Protein AF-A0A1V5L0F0-F1 (afdb_monomer_lite)

Radius of gyration: 24.23 Å; chains: 1; bounding box: 48×65×87 Å

pLDDT: mean 74.76, std 19.84, range [39.0, 97.25]

Structure (mmCIF, N/CA/C/O backbone):
data_AF-A0A1V5L0F0-F1
#
_entry.id   AF-A0A1V5L0F0-F1
#
loop_
_atom_site.group_PDB
_atom_site.id
_atom_site.type_symbol
_atom_site.label_atom_id
_atom_site.label_alt_id
_atom_site.label_comp_id
_atom_site.label_asym_id
_atom_site.label_entity_id
_atom_site.label_seq_id
_atom_site.pdbx_PDB_ins_code
_atom_site.Cartn_x
_atom_site.Cartn_y
_atom_site.Cartn_z
_atom_site.occupancy
_atom_site.B_iso_or_equiv
_atom_site.auth_seq_id
_atom_site.auth_comp_id
_atom_site.auth_asym_id
_atom_site.auth_atom_id
_atom_site.pdbx_PDB_model_num
ATOM 1 N N . MET A 1 1 ? -15.216 23.032 -41.559 1.00 53.34 1 MET A N 1
ATOM 2 C CA . MET A 1 1 ? -14.206 21.950 -41.656 1.00 53.34 1 MET A CA 1
ATOM 3 C C . MET A 1 1 ? -13.132 21.989 -40.563 1.00 53.34 1 MET A C 1
ATOM 5 O O . MET A 1 1 ? -12.888 20.945 -39.979 1.00 53.34 1 MET A O 1
ATOM 9 N N . LYS A 1 2 ? -12.549 23.144 -40.193 1.00 48.88 2 LYS A N 1
ATOM 10 C CA . LYS A 1 2 ? -11.496 23.221 -39.147 1.00 48.88 2 LYS A CA 1
ATOM 11 C C . LYS A 1 2 ? -11.874 22.660 -37.759 1.00 48.88 2 LYS A C 1
ATOM 13 O O . LYS A 1 2 ? -10.999 22.131 -37.092 1.00 48.88 2 LYS A O 1
ATOM 18 N N . ARG A 1 3 ? -13.152 22.721 -37.353 1.00 47.22 3 ARG A N 1
ATOM 19 C CA . ARG A 1 3 ? -13.634 22.252 -36.032 1.00 47.22 3 ARG A CA 1
ATOM 20 C C . ARG A 1 3 ? -13.728 20.725 -35.888 1.00 47.22 3 ARG A C 1
ATOM 22 O O . ARG A 1 3 ? -13.612 20.218 -34.785 1.00 47.22 3 ARG A O 1
ATOM 29 N N . ILE A 1 4 ? -13.909 19.999 -36.993 1.00 53.44 4 ILE A N 1
ATOM 30 C CA . ILE A 1 4 ? -14.045 18.530 -36.977 1.00 53.44 4 ILE A CA 1
ATOM 31 C C . ILE A 1 4 ? -12.663 17.872 -36.843 1.00 53.44 4 ILE A C 1
ATOM 33 O O . ILE A 1 4 ? -12.512 16.901 -36.110 1.00 53.44 4 ILE A O 1
ATOM 37 N N . LEU A 1 5 ? -11.631 18.454 -37.470 1.00 52.84 5 LEU A N 1
ATOM 38 C CA . LEU A 1 5 ? -10.250 17.979 -37.324 1.00 52.84 5 LEU A CA 1
ATOM 39 C C . LEU A 1 5 ? -9.722 18.130 -35.889 1.00 52.84 5 LEU A C 1
ATOM 41 O O . LEU A 1 5 ? -8.991 17.267 -35.413 1.00 52.84 5 LEU A O 1
ATOM 45 N N . THR A 1 6 ? -10.099 19.206 -35.191 1.00 53.75 6 THR A N 1
ATOM 46 C CA . THR A 1 6 ? -9.650 19.454 -33.811 1.00 53.75 6 THR A CA 1
ATOM 47 C C . THR A 1 6 ? -10.240 18.432 -32.840 1.00 53.75 6 THR A C 1
ATOM 49 O O . THR A 1 6 ? -9.521 17.922 -31.988 1.00 53.75 6 THR A O 1
ATOM 52 N N . SER A 1 7 ? -11.516 18.065 -33.000 1.00 52.94 7 SER A N 1
ATOM 53 C CA . SER A 1 7 ? -12.164 17.053 -32.154 1.00 52.94 7 SER A CA 1
ATOM 54 C C . SER A 1 7 ? -11.577 15.650 -32.336 1.00 52.94 7 SER A C 1
ATOM 56 O O . SER A 1 7 ? -11.440 14.926 -31.356 1.00 52.94 7 SER A O 1
ATOM 58 N N . ILE A 1 8 ? -11.182 15.274 -33.557 1.00 61.16 8 ILE A N 1
ATOM 59 C CA . ILE A 1 8 ? -10.555 13.968 -33.824 1.00 61.16 8 ILE A CA 1
ATOM 60 C C . ILE A 1 8 ? -9.144 13.909 -33.225 1.00 61.16 8 ILE A C 1
ATOM 62 O O . ILE A 1 8 ? -8.789 12.917 -32.593 1.00 61.16 8 ILE A O 1
ATOM 66 N N . ALA A 1 9 ? -8.360 14.983 -33.352 1.00 58.16 9 ALA A N 1
ATOM 67 C CA . ALA A 1 9 ? -7.021 15.050 -32.768 1.00 58.16 9 ALA A CA 1
ATOM 68 C C . ALA A 1 9 ? -7.042 14.956 -31.229 1.00 58.16 9 ALA A C 1
ATOM 70 O O . ALA A 1 9 ? -6.223 14.248 -30.648 1.00 58.16 9 ALA A O 1
ATOM 71 N N . VAL A 1 10 ? -8.010 15.604 -30.568 1.00 60.78 10 VAL A N 1
ATOM 72 C CA . VAL A 1 10 ? -8.188 15.512 -29.105 1.00 60.78 10 VAL A CA 1
ATOM 73 C C . VAL A 1 10 ? -8.600 14.100 -28.675 1.00 60.78 10 VAL A C 1
ATOM 75 O O . VAL A 1 10 ? -8.106 13.602 -27.665 1.00 60.78 10 VAL A O 1
ATOM 78 N N . LEU A 1 11 ? -9.458 13.428 -29.450 1.00 56.00 11 LEU A N 1
ATOM 79 C CA . LEU A 1 11 ? -9.893 12.062 -29.149 1.00 56.00 11 LEU A CA 1
ATOM 80 C C . LEU A 1 11 ? -8.740 11.049 -29.273 1.00 56.00 11 LEU A C 1
ATOM 82 O O . LEU A 1 11 ? -8.576 10.195 -28.405 1.00 56.00 11 LEU A O 1
ATOM 86 N N . ILE A 1 12 ? -7.910 11.172 -30.316 1.00 59.56 12 ILE A N 1
ATOM 87 C CA . ILE A 1 12 ? -6.743 10.300 -30.532 1.00 59.56 12 ILE A CA 1
ATOM 88 C C . ILE A 1 12 ? -5.700 10.505 -29.424 1.00 59.56 12 ILE A C 1
ATOM 90 O O . ILE A 1 12 ? -5.177 9.529 -28.887 1.00 59.56 12 ILE A O 1
ATOM 94 N N . LEU A 1 13 ? -5.443 11.755 -29.028 1.00 49.91 13 LEU A N 1
ATOM 95 C CA . LEU A 1 13 ? -4.498 12.064 -27.954 1.00 49.91 13 LEU A CA 1
ATOM 96 C C . LEU A 1 13 ? -4.970 11.507 -26.598 1.00 49.91 13 LEU A C 1
ATOM 98 O O . LEU A 1 13 ? -4.181 10.907 -25.873 1.00 49.91 13 LEU A O 1
ATOM 102 N N . ALA A 1 14 ? -6.265 11.620 -26.281 1.00 51.31 14 ALA A N 1
ATOM 103 C CA . ALA A 1 14 ? -6.835 11.064 -25.051 1.00 51.31 14 ALA A CA 1
ATOM 104 C C . ALA A 1 14 ? -6.772 9.524 -24.991 1.00 51.31 14 ALA A C 1
ATOM 106 O O . ALA A 1 14 ? -6.627 8.955 -23.908 1.00 51.31 14 ALA A O 1
ATOM 107 N N . CYS A 1 15 ? -6.857 8.841 -26.138 1.00 45.84 15 CYS A N 1
ATOM 108 C CA . CYS A 1 15 ? -6.686 7.389 -26.214 1.00 45.84 15 CYS A CA 1
ATOM 109 C C . CYS A 1 15 ? -5.232 6.954 -25.985 1.00 45.84 15 CYS A C 1
ATOM 111 O O . CYS A 1 15 ? -5.011 5.982 -25.265 1.00 45.84 15 CYS A O 1
ATOM 113 N N . ALA A 1 16 ? -4.253 7.672 -26.544 1.00 50.97 16 ALA A N 1
ATOM 114 C CA . ALA A 1 16 ? -2.835 7.341 -26.376 1.00 50.97 16 ALA A CA 1
ATOM 115 C C . ALA A 1 16 ? -2.378 7.473 -24.910 1.00 50.97 16 ALA A C 1
ATOM 117 O O . ALA A 1 16 ? -1.792 6.543 -24.364 1.00 50.97 16 ALA A O 1
ATOM 118 N N . LEU A 1 17 ? -2.757 8.565 -24.235 1.00 52.53 17 LEU A N 1
ATOM 119 C CA . LEU A 1 17 ? -2.441 8.796 -22.815 1.00 52.53 17 LEU A CA 1
ATOM 120 C C . LEU A 1 17 ? -3.047 7.733 -21.880 1.00 52.53 17 LEU A C 1
ATOM 122 O O . LEU A 1 17 ? -2.448 7.368 -20.872 1.00 52.53 17 LEU A O 1
ATOM 126 N N . ARG A 1 18 ? -4.235 7.201 -22.205 1.00 51.75 18 ARG A N 1
ATOM 127 C CA . ARG A 1 18 ? -4.858 6.122 -21.416 1.00 51.75 18 ARG A CA 1
ATOM 128 C C . ARG A 1 18 ? -4.165 4.772 -21.600 1.00 51.75 18 ARG A C 1
ATOM 130 O O . ARG A 1 18 ? -4.154 3.979 -20.660 1.00 51.75 18 ARG A O 1
ATOM 137 N N . ALA A 1 19 ? -3.612 4.508 -22.782 1.00 52.97 19 ALA A N 1
ATOM 138 C CA . ALA A 1 19 ? -2.944 3.245 -23.077 1.00 52.97 19 ALA A CA 1
ATOM 139 C C . ALA A 1 19 ? -1.618 3.096 -22.308 1.00 52.97 19 ALA A C 1
ATOM 141 O O . ALA A 1 19 ? -1.322 2.014 -21.798 1.00 52.97 19 ALA A O 1
ATOM 142 N N . GLU A 1 20 ? -0.850 4.178 -22.161 1.00 53.44 20 GLU A N 1
ATOM 143 C CA . GLU A 1 20 ? 0.432 4.150 -21.441 1.00 53.44 20 GLU A CA 1
ATOM 144 C C . GLU A 1 20 ? 0.238 3.941 -19.930 1.00 53.44 20 GLU A C 1
ATOM 146 O O . GLU A 1 20 ? 0.823 3.018 -19.357 1.00 53.44 20 GLU A O 1
ATOM 151 N N . ALA A 1 21 ? -0.694 4.673 -19.309 1.00 55.25 21 ALA A N 1
ATOM 152 C CA . ALA A 1 21 ? -1.011 4.514 -17.887 1.00 55.25 21 ALA A CA 1
ATOM 153 C C . ALA A 1 21 ? -1.512 3.096 -17.537 1.00 55.25 21 ALA A C 1
ATOM 155 O O . ALA A 1 21 ? -1.153 2.539 -16.497 1.00 55.25 21 ALA A O 1
ATOM 156 N N . GLN A 1 22 ? -2.314 2.472 -18.413 1.00 57.47 22 GLN A N 1
ATOM 157 C CA . GLN A 1 22 ? -2.779 1.094 -18.211 1.00 57.47 22 GLN A CA 1
ATOM 158 C C . GLN A 1 22 ? -1.652 0.065 -18.338 1.00 57.47 22 GLN A C 1
ATOM 160 O O . GLN A 1 22 ? -1.614 -0.896 -17.568 1.00 57.47 22 GLN A O 1
ATOM 165 N N . THR A 1 23 ? -0.729 0.258 -19.281 1.00 60.97 23 THR A N 1
ATOM 166 C CA . THR A 1 23 ? 0.370 -0.689 -19.513 1.00 60.97 23 THR A CA 1
ATOM 167 C C . THR A 1 23 ? 1.326 -0.715 -18.318 1.00 60.97 23 THR A C 1
ATOM 169 O O . THR A 1 23 ? 1.694 -1.795 -17.850 1.00 60.97 23 THR A O 1
ATOM 172 N N . ASN A 1 24 ? 1.637 0.454 -17.752 1.00 67.00 24 ASN A N 1
ATOM 173 C CA . ASN A 1 24 ? 2.501 0.579 -16.576 1.00 67.00 24 ASN A CA 1
ATOM 174 C C . ASN A 1 24 ? 1.893 -0.083 -15.328 1.00 67.00 24 ASN A C 1
ATOM 176 O O . ASN A 1 24 ? 2.567 -0.849 -14.636 1.00 67.00 24 ASN A O 1
ATOM 180 N N . ALA A 1 25 ? 0.596 0.120 -15.074 1.00 73.38 25 ALA A N 1
ATOM 181 C CA . ALA A 1 25 ? -0.088 -0.490 -13.932 1.00 73.38 25 ALA A CA 1
ATOM 182 C C . ALA A 1 25 ? -0.122 -2.031 -14.007 1.00 73.38 25 ALA A C 1
ATOM 184 O O . ALA A 1 25 ? 0.063 -2.714 -12.994 1.00 73.38 25 ALA A O 1
ATOM 185 N N . VAL A 1 26 ? -0.330 -2.594 -15.204 1.00 78.44 26 VAL A N 1
ATOM 186 C CA . VAL A 1 26 ? -0.327 -4.051 -15.421 1.00 78.44 26 VAL A CA 1
ATOM 187 C C . VAL A 1 26 ? 1.067 -4.634 -15.187 1.00 78.44 26 VAL A C 1
ATOM 189 O O . VAL A 1 26 ? 1.195 -5.613 -14.448 1.00 78.44 26 VAL A O 1
ATOM 192 N N . GLN A 1 27 ? 2.110 -4.007 -15.741 1.00 82.94 27 GLN A N 1
ATOM 193 C CA . GLN A 1 27 ? 3.495 -4.445 -15.544 1.00 82.94 27 GLN A CA 1
ATOM 194 C C . GLN A 1 27 ? 3.917 -4.372 -14.073 1.00 82.94 27 GLN A C 1
ATOM 196 O O . GLN A 1 27 ? 4.550 -5.298 -13.564 1.00 82.94 27 GLN A O 1
ATOM 201 N N . MET A 1 28 ? 3.521 -3.313 -13.361 1.00 85.50 28 MET A N 1
ATOM 202 C CA . MET A 1 28 ? 3.785 -3.164 -11.929 1.00 85.50 28 MET A CA 1
ATOM 203 C C . MET A 1 28 ? 3.143 -4.296 -11.122 1.00 85.50 28 MET A C 1
ATOM 205 O O . MET A 1 28 ? 3.820 -4.961 -10.337 1.00 85.50 28 MET A O 1
ATOM 209 N N . LYS A 1 29 ? 1.852 -4.565 -11.347 1.00 88.50 29 LYS A N 1
ATOM 210 C CA . LYS A 1 29 ? 1.130 -5.642 -10.660 1.00 88.50 29 LYS A CA 1
ATOM 211 C C . LYS A 1 29 ? 1.783 -7.003 -10.906 1.00 88.50 29 LYS A C 1
ATOM 213 O O . LYS A 1 29 ? 1.989 -7.766 -9.962 1.00 88.50 29 LYS A O 1
ATOM 218 N N . GLU A 1 30 ? 2.134 -7.300 -12.155 1.00 89.81 30 GLU A N 1
ATOM 219 C CA . GLU A 1 30 ? 2.816 -8.546 -12.505 1.00 89.81 30 GLU A CA 1
ATOM 220 C C . GLU A 1 30 ? 4.189 -8.642 -11.830 1.00 89.81 30 GLU A C 1
ATOM 222 O O . GLU A 1 30 ? 4.511 -9.670 -11.232 1.00 89.81 30 GLU A O 1
ATOM 227 N N . ARG A 1 31 ? 4.972 -7.560 -11.833 1.00 89.00 31 ARG A N 1
ATOM 228 C CA . ARG A 1 31 ? 6.269 -7.514 -11.150 1.00 89.00 31 ARG A CA 1
ATOM 229 C C . ARG A 1 31 ? 6.130 -7.805 -9.657 1.00 89.00 31 ARG A C 1
ATOM 231 O O . ARG A 1 31 ? 6.814 -8.689 -9.145 1.00 89.00 31 ARG A O 1
ATOM 238 N N . LEU A 1 32 ? 5.218 -7.123 -8.967 1.00 90.81 32 LEU A N 1
ATOM 239 C CA . LEU A 1 32 ? 5.010 -7.290 -7.524 1.00 90.81 32 LEU A CA 1
ATOM 240 C C . LEU A 1 32 ? 4.448 -8.671 -7.155 1.00 90.81 32 LEU A C 1
ATOM 242 O O . LEU A 1 32 ? 4.680 -9.144 -6.044 1.00 90.81 32 LEU A O 1
ATOM 246 N N . SER A 1 33 ? 3.761 -9.349 -8.081 1.00 93.75 33 SER A N 1
ATOM 247 C CA . SER A 1 33 ? 3.325 -10.741 -7.892 1.00 93.75 33 SER A CA 1
ATOM 248 C C . SER A 1 33 ? 4.481 -11.754 -7.901 1.00 93.75 33 SER A C 1
ATOM 250 O O . SER A 1 33 ? 4.334 -12.859 -7.385 1.00 93.75 33 SER A O 1
ATOM 252 N N . ARG A 1 34 ? 5.643 -11.381 -8.458 1.00 90.94 34 ARG A N 1
ATOM 253 C CA . ARG A 1 34 ? 6.844 -12.232 -8.539 1.00 90.94 34 ARG A CA 1
ATOM 254 C C . ARG A 1 34 ? 7.857 -11.958 -7.424 1.00 90.94 34 ARG A C 1
ATOM 256 O O . ARG A 1 34 ? 8.717 -12.797 -7.168 1.00 90.94 34 ARG A O 1
ATOM 263 N N . VAL A 1 35 ? 7.779 -10.800 -6.769 1.00 89.06 35 VAL A N 1
ATOM 264 C CA . VAL A 1 35 ? 8.653 -10.451 -5.639 1.00 89.06 35 VAL A CA 1
ATOM 265 C C . VAL A 1 35 ? 8.161 -11.178 -4.394 1.00 89.06 35 VAL A C 1
ATOM 267 O O . VAL A 1 35 ? 7.103 -10.851 -3.867 1.00 89.06 35 VAL A O 1
ATOM 270 N N . ILE A 1 36 ? 8.930 -12.156 -3.916 1.00 89.50 36 ILE A N 1
ATOM 271 C CA . ILE A 1 36 ? 8.594 -12.919 -2.710 1.00 89.50 36 ILE A CA 1
ATOM 272 C C . ILE A 1 36 ? 9.190 -12.239 -1.482 1.00 89.50 36 ILE A C 1
ATOM 274 O O . ILE A 1 36 ? 10.407 -12.099 -1.372 1.00 89.50 36 ILE A O 1
ATOM 278 N N . VAL A 1 37 ? 8.329 -11.879 -0.532 1.00 87.75 37 VAL A N 1
ATOM 279 C CA . VAL A 1 37 ? 8.711 -11.401 0.797 1.00 87.75 37 VAL A CA 1
ATOM 280 C C . VAL A 1 37 ? 8.998 -12.620 1.679 1.00 87.75 37 VAL A C 1
ATOM 282 O O . VAL A 1 37 ? 8.080 -13.400 1.949 1.00 87.75 37 VAL A O 1
ATOM 285 N N . PRO A 1 38 ? 10.246 -12.832 2.146 1.00 84.75 38 PRO A N 1
ATOM 286 C CA . PRO A 1 38 ? 10.584 -14.020 2.930 1.00 84.75 38 PRO A CA 1
ATOM 287 C C . PRO A 1 38 ? 9.823 -14.082 4.256 1.00 84.75 38 PRO A C 1
ATOM 289 O O . PRO A 1 38 ? 9.259 -15.121 4.600 1.00 84.75 38 PRO A O 1
ATOM 292 N N . SER A 1 39 ? 9.783 -12.961 4.975 1.00 89.75 39 SER A N 1
ATOM 293 C CA . SER A 1 39 ? 9.05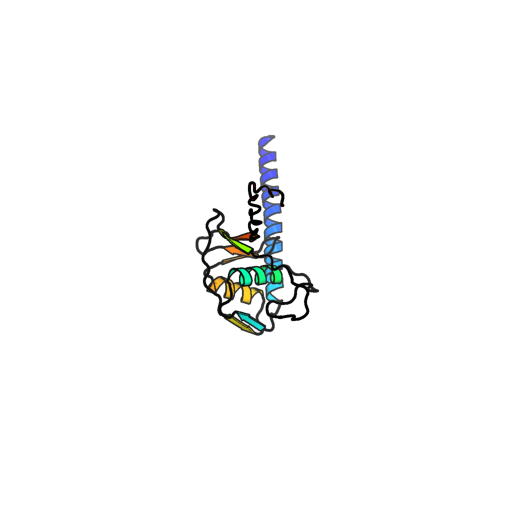5 -12.792 6.229 1.00 89.75 39 SER A CA 1
ATOM 294 C C . SER A 1 39 ? 8.807 -11.308 6.467 1.00 89.75 39 SER A C 1
ATOM 296 O O . SER A 1 39 ? 9.684 -10.491 6.190 1.00 89.75 39 SER A O 1
ATOM 298 N N . VAL A 1 40 ? 7.642 -10.970 7.004 1.00 90.19 40 VAL A N 1
ATOM 299 C CA . VAL A 1 40 ? 7.314 -9.630 7.494 1.00 90.19 40 VAL A CA 1
ATOM 300 C C . VAL A 1 40 ? 6.423 -9.761 8.716 1.00 90.19 40 VAL A C 1
ATOM 302 O O . VAL A 1 40 ? 5.563 -10.641 8.781 1.00 90.19 40 VAL A O 1
ATOM 305 N N . GLU A 1 41 ? 6.654 -8.895 9.690 1.00 92.44 41 GLU A N 1
ATOM 306 C CA . GLU A 1 41 ? 5.889 -8.878 10.920 1.00 92.44 41 GLU A CA 1
ATOM 307 C C . GLU A 1 41 ? 5.635 -7.436 11.351 1.00 92.44 41 GLU A C 1
ATOM 309 O O . GLU A 1 41 ? 6.559 -6.637 11.499 1.00 92.44 41 GLU A O 1
ATOM 314 N N . PHE A 1 42 ? 4.366 -7.124 11.566 1.00 92.62 42 PHE A N 1
ATOM 315 C CA . PHE A 1 42 ? 3.890 -5.881 12.139 1.00 92.62 42 PHE A CA 1
ATOM 316 C C . PHE A 1 42 ? 3.275 -6.203 13.499 1.00 92.62 42 PHE A C 1
ATOM 318 O O . PHE A 1 42 ? 2.334 -6.992 13.578 1.00 92.62 42 PHE A O 1
ATOM 325 N N . ARG A 1 43 ? 3.815 -5.603 14.562 1.00 91.69 43 ARG A N 1
ATOM 326 C CA . ARG A 1 43 ? 3.325 -5.735 15.940 1.00 91.69 43 ARG A CA 1
ATOM 327 C C . ARG A 1 43 ? 2.940 -4.356 16.439 1.00 91.69 43 ARG A C 1
ATOM 329 O O . ARG A 1 43 ? 3.824 -3.529 16.644 1.00 91.69 43 ARG A O 1
ATOM 336 N N . GLU A 1 44 ? 1.642 -4.110 16.565 1.00 91.31 44 GLU A N 1
ATOM 337 C CA . GLU A 1 44 ? 1.077 -2.801 16.912 1.00 91.31 44 GLU A CA 1
ATOM 338 C C . GLU A 1 44 ? 1.691 -1.661 16.079 1.00 91.31 44 GLU A C 1
ATOM 340 O O . GLU A 1 44 ? 1.934 -0.556 16.562 1.00 91.31 44 GLU A O 1
ATOM 345 N N . ALA A 1 45 ? 1.985 -1.947 14.808 1.00 87.06 45 ALA A N 1
ATOM 346 C CA . ALA A 1 45 ? 2.739 -1.039 13.967 1.00 87.06 45 ALA A CA 1
ATOM 347 C C . ALA A 1 45 ? 1.896 0.185 13.601 1.00 87.06 45 ALA A C 1
ATOM 349 O O . ALA A 1 45 ? 0.686 0.087 13.367 1.00 87.06 45 ALA A O 1
ATOM 350 N N . ASN A 1 46 ? 2.554 1.339 13.498 1.00 90.69 46 ASN A N 1
ATOM 351 C CA . ASN A 1 46 ? 1.927 2.538 12.967 1.00 90.69 46 ASN A CA 1
ATOM 352 C C . ASN A 1 46 ? 1.560 2.308 11.489 1.00 90.69 46 ASN A C 1
ATOM 354 O O . AS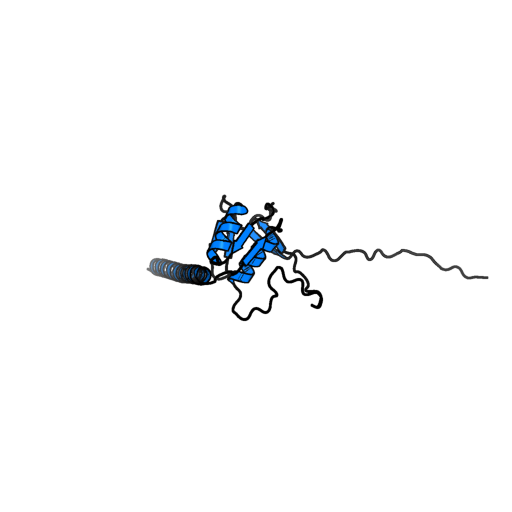N A 1 46 ? 2.410 1.935 10.678 1.00 90.69 46 ASN A O 1
ATOM 358 N N . ALA A 1 47 ? 0.294 2.543 11.136 1.00 92.06 47 ALA A N 1
ATOM 359 C CA . ALA A 1 47 ? -0.196 2.353 9.775 1.00 92.06 47 ALA A CA 1
ATOM 360 C C . ALA A 1 47 ? 0.563 3.201 8.744 1.00 92.06 47 ALA A C 1
ATOM 362 O O . ALA A 1 47 ? 0.809 2.739 7.634 1.00 92.06 47 ALA A O 1
ATOM 363 N N . VAL A 1 48 ? 0.974 4.421 9.104 1.00 91.00 48 VAL A N 1
ATOM 364 C CA . VAL A 1 48 ? 1.749 5.304 8.225 1.00 91.00 48 VAL A CA 1
ATOM 365 C C . VAL A 1 48 ? 3.078 4.655 7.858 1.00 91.00 48 VAL A C 1
ATOM 367 O O . VAL A 1 48 ? 3.409 4.592 6.676 1.00 91.00 48 VAL A O 1
ATOM 370 N N . ASP A 1 49 ? 3.797 4.118 8.844 1.00 88.75 49 ASP A N 1
ATOM 371 C CA . ASP A 1 49 ? 5.084 3.454 8.622 1.00 88.75 49 ASP A CA 1
ATOM 372 C C . ASP A 1 49 ? 4.918 2.203 7.749 1.00 88.75 49 ASP A C 1
ATOM 374 O O . ASP A 1 49 ? 5.711 1.974 6.836 1.00 88.75 49 ASP A O 1
ATOM 378 N N . ALA A 1 50 ? 3.851 1.428 7.970 1.00 91.62 50 ALA A N 1
ATOM 379 C CA . ALA A 1 50 ? 3.534 0.258 7.152 1.00 91.62 50 ALA A CA 1
ATOM 380 C C . ALA A 1 50 ? 3.192 0.630 5.697 1.00 91.62 50 ALA A C 1
ATOM 382 O O . ALA A 1 50 ? 3.635 -0.037 4.765 1.00 91.62 50 ALA A O 1
ATOM 383 N N . LEU A 1 51 ? 2.442 1.708 5.465 1.00 93.19 51 LEU A N 1
ATOM 384 C CA . LEU A 1 51 ? 2.129 2.170 4.109 1.00 93.19 51 LEU A CA 1
ATOM 385 C C . LEU A 1 51 ? 3.362 2.752 3.404 1.00 93.19 51 LEU A C 1
ATOM 387 O O . LEU A 1 51 ? 3.560 2.500 2.218 1.00 93.19 51 LEU A O 1
ATOM 391 N N . VAL A 1 52 ? 4.210 3.499 4.122 1.00 89.88 52 VAL A N 1
ATOM 392 C CA . VAL A 1 52 ? 5.491 4.001 3.593 1.00 89.88 52 VAL A CA 1
ATOM 393 C C . VAL A 1 52 ? 6.398 2.840 3.202 1.00 89.88 52 VAL A C 1
ATOM 395 O O . VAL A 1 52 ? 6.908 2.828 2.086 1.00 89.88 52 VAL A O 1
ATOM 398 N N . PHE A 1 53 ? 6.514 1.826 4.061 1.00 89.12 53 PHE A N 1
ATOM 399 C CA . PHE A 1 53 ? 7.242 0.599 3.753 1.00 89.12 53 PHE A CA 1
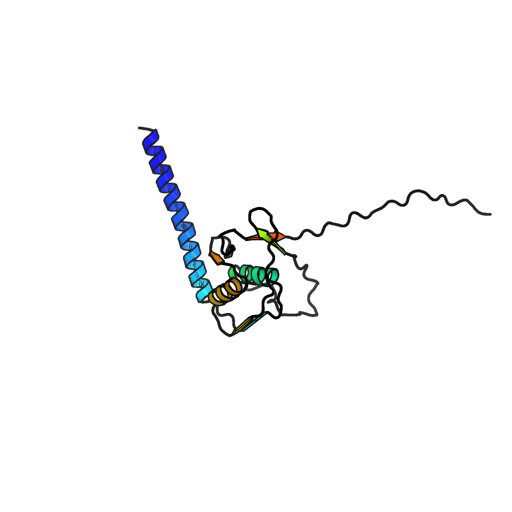ATOM 400 C C . PHE A 1 53 ? 6.796 -0.029 2.436 1.00 89.12 53 PHE A C 1
ATOM 402 O O . PHE A 1 53 ? 7.634 -0.377 1.611 1.00 89.12 53 PHE A O 1
ATOM 409 N N . LEU A 1 54 ? 5.484 -0.181 2.235 1.00 91.88 54 LEU A N 1
ATOM 410 C CA . LEU A 1 54 ? 4.950 -0.798 1.024 1.00 91.88 54 LEU A CA 1
ATOM 411 C C . LEU A 1 54 ? 5.223 0.052 -0.214 1.00 91.88 54 LEU A C 1
ATOM 413 O O . LEU A 1 54 ? 5.598 -0.505 -1.243 1.00 91.88 54 LEU A O 1
ATOM 417 N N . CYS A 1 55 ? 5.085 1.378 -0.116 1.00 89.81 55 CYS A N 1
ATOM 418 C CA . CYS A 1 55 ? 5.461 2.288 -1.196 1.00 89.81 55 CYS A CA 1
ATOM 419 C C . CYS A 1 55 ? 6.934 2.114 -1.565 1.00 89.81 55 CYS A C 1
ATOM 421 O O . CYS A 1 55 ? 7.239 1.832 -2.723 1.00 89.81 55 CYS A O 1
ATOM 423 N N . ASP A 1 56 ? 7.828 2.199 -0.584 1.00 86.56 56 ASP A N 1
ATOM 424 C CA . ASP A 1 56 ? 9.270 2.124 -0.803 1.00 86.56 56 ASP A CA 1
ATOM 425 C C . ASP A 1 56 ? 9.672 0.736 -1.336 1.00 86.56 56 ASP A C 1
ATOM 427 O O . ASP A 1 56 ? 10.425 0.625 -2.304 1.00 86.56 56 ASP A O 1
ATOM 431 N N . ALA A 1 57 ? 9.110 -0.343 -0.782 1.00 85.81 57 ALA A N 1
ATOM 432 C CA . ALA A 1 57 ? 9.329 -1.708 -1.259 1.00 85.81 57 ALA A CA 1
ATOM 433 C C . ALA A 1 57 ? 8.819 -1.915 -2.692 1.00 85.81 57 ALA A C 1
ATOM 435 O O . ALA A 1 57 ? 9.403 -2.695 -3.445 1.00 85.81 57 ALA A O 1
ATOM 436 N N . SER A 1 58 ? 7.745 -1.218 -3.074 1.00 86.38 58 SER A N 1
ATOM 437 C CA . SER A 1 58 ? 7.163 -1.314 -4.408 1.00 86.38 58 SER A CA 1
ATOM 438 C C . SER A 1 58 ? 7.932 -0.539 -5.467 1.00 86.38 58 SER A C 1
ATOM 440 O O . SER A 1 58 ? 7.868 -0.930 -6.620 1.00 86.38 58 SER A O 1
ATOM 442 N N . THR A 1 59 ? 8.665 0.521 -5.133 1.00 82.38 59 THR A N 1
ATOM 443 C CA . THR A 1 59 ? 9.376 1.351 -6.125 1.00 82.38 59 THR A CA 1
ATOM 444 C C . THR A 1 59 ? 10.882 1.128 -6.137 1.00 82.38 59 THR A C 1
ATOM 446 O O . THR A 1 59 ? 11.535 1.487 -7.111 1.00 82.38 59 THR A O 1
ATOM 449 N N . SER A 1 60 ? 11.441 0.498 -5.103 1.00 68.88 60 SER A N 1
ATOM 450 C CA . SER A 1 60 ? 12.876 0.226 -5.034 1.00 68.88 60 SER A CA 1
ATOM 451 C C . SER A 1 60 ? 13.334 -0.712 -6.155 1.00 68.88 60 SER A C 1
ATOM 453 O O . SER A 1 60 ? 12.837 -1.834 -6.300 1.00 68.88 60 SER A O 1
ATOM 455 N N . GLU A 1 61 ? 14.325 -0.264 -6.923 1.00 59.22 61 GLU A N 1
ATOM 456 C CA . GLU A 1 61 ? 15.124 -1.124 -7.792 1.00 59.22 61 GLU A CA 1
ATOM 457 C C . GLU A 1 61 ? 16.284 -1.731 -6.982 1.00 59.22 61 GLU A C 1
ATOM 459 O O . GLU A 1 61 ? 16.914 -1.029 -6.185 1.00 59.22 61 GLU A O 1
ATOM 464 N N . PRO A 1 62 ? 16.596 -3.030 -7.141 1.00 51.84 62 PRO A N 1
ATOM 465 C CA . PRO A 1 62 ? 17.801 -3.603 -6.552 1.00 51.84 62 PRO A CA 1
ATOM 466 C C . PRO A 1 62 ? 19.058 -2.904 -7.106 1.00 51.84 62 PRO A C 1
ATOM 468 O O . PRO A 1 62 ? 19.121 -2.680 -8.315 1.00 51.84 62 PRO A O 1
ATOM 471 N N . PRO A 1 63 ? 20.097 -2.634 -6.290 1.00 50.41 63 PRO A N 1
ATOM 472 C CA . PRO A 1 63 ? 20.285 -3.055 -4.904 1.00 50.41 63 PRO A CA 1
ATOM 473 C C . PRO A 1 63 ? 19.822 -1.988 -3.896 1.00 50.41 63 PRO A C 1
ATOM 475 O O . PRO A 1 63 ? 20.120 -0.808 -4.040 1.00 50.41 63 PRO A O 1
ATOM 478 N N . TYR A 1 64 ? 19.127 -2.421 -2.844 1.00 53.41 64 TYR A N 1
ATOM 479 C CA . TYR A 1 64 ? 18.543 -1.548 -1.820 1.00 53.41 64 TYR A CA 1
ATOM 480 C C . TYR A 1 64 ? 19.616 -0.771 -1.025 1.00 53.41 64 TYR A C 1
ATOM 482 O O . TYR A 1 64 ? 20.435 -1.405 -0.356 1.00 53.41 64 TYR A O 1
ATOM 490 N N . PRO A 1 65 ? 19.598 0.577 -1.016 1.00 46.97 65 PRO A N 1
ATOM 491 C CA . PRO A 1 65 ? 20.407 1.381 -0.097 1.00 46.97 65 PRO A CA 1
ATOM 492 C C . PRO A 1 65 ? 19.730 1.593 1.269 1.00 46.97 65 PRO A C 1
ATOM 494 O O . PRO A 1 65 ? 20.371 2.070 2.205 1.00 46.97 65 PRO A O 1
ATOM 497 N N . THR A 1 66 ? 18.444 1.261 1.409 1.00 51.41 66 THR A N 1
ATOM 498 C CA . THR A 1 66 ? 17.678 1.454 2.644 1.00 51.41 66 THR A CA 1
ATOM 499 C C . THR A 1 66 ? 17.676 0.188 3.502 1.00 51.41 66 THR A C 1
ATOM 501 O O . THR A 1 66 ? 17.381 -0.902 3.003 1.00 51.41 66 THR A O 1
ATOM 504 N N . PRO A 1 67 ? 18.000 0.291 4.804 1.00 49.47 67 PRO A N 1
ATOM 505 C CA . PRO A 1 67 ? 17.931 -0.856 5.691 1.00 49.47 67 PRO A CA 1
ATOM 506 C C . PRO A 1 67 ? 16.468 -1.311 5.821 1.00 49.47 67 PRO A C 1
ATOM 508 O O . PRO A 1 67 ? 15.589 -0.466 6.016 1.00 49.47 67 PRO A O 1
ATOM 511 N N . PRO A 1 68 ? 16.176 -2.621 5.723 1.00 48.84 68 PRO A N 1
ATOM 512 C CA . PRO A 1 68 ? 14.829 -3.133 5.918 1.00 48.84 68 PRO A CA 1
ATOM 513 C C . PRO A 1 68 ? 14.284 -2.719 7.287 1.00 48.84 68 PRO A C 1
ATOM 515 O O . PRO A 1 68 ? 14.983 -2.769 8.306 1.00 48.84 68 PRO A O 1
ATOM 518 N N . ILE A 1 69 ? 13.018 -2.306 7.294 1.00 51.97 69 ILE A N 1
ATOM 519 C CA . ILE A 1 69 ? 12.283 -1.961 8.509 1.00 51.97 69 ILE A CA 1
ATOM 520 C C . ILE A 1 69 ? 12.320 -3.172 9.444 1.00 51.97 69 ILE A C 1
ATOM 522 O O . ILE A 1 69 ? 11.877 -4.258 9.084 1.00 51.97 69 ILE A O 1
ATOM 526 N N . GLY A 1 70 ? 12.920 -2.982 10.620 1.00 46.06 70 GLY A N 1
ATOM 527 C CA . GLY A 1 70 ? 13.174 -4.040 11.602 1.00 46.06 70 GLY A CA 1
ATOM 528 C C . GLY A 1 70 ? 14.655 -4.302 11.890 1.00 46.06 70 GLY A C 1
ATOM 529 O O . GLY A 1 70 ? 14.965 -4.912 12.911 1.00 46.06 70 GLY A O 1
ATOM 530 N N . LEU A 1 71 ? 15.591 -3.796 11.078 1.00 43.16 71 LEU A N 1
ATOM 531 C CA . LEU A 1 71 ? 17.007 -3.806 11.453 1.00 43.16 71 LEU A CA 1
ATOM 532 C C . LEU A 1 71 ? 17.329 -2.619 12.366 1.00 43.16 71 LEU A C 1
ATOM 534 O O . LEU A 1 71 ? 17.530 -1.493 11.912 1.00 43.16 71 LEU A O 1
ATOM 538 N N . ILE A 1 72 ? 17.436 -2.886 13.668 1.00 46.19 72 ILE A N 1
ATOM 539 C CA . ILE A 1 72 ? 18.153 -1.995 14.584 1.00 46.19 72 ILE A CA 1
ATOM 540 C C . ILE A 1 72 ? 19.644 -2.148 14.268 1.00 46.19 72 ILE A C 1
ATOM 542 O O . ILE A 1 72 ? 20.321 -3.031 14.791 1.00 46.19 72 ILE A O 1
ATOM 546 N N . ILE A 1 73 ? 20.166 -1.299 13.387 1.00 46.22 73 ILE A N 1
ATOM 547 C CA . ILE A 1 73 ? 21.612 -1.164 13.214 1.00 46.22 73 ILE A CA 1
ATOM 548 C C . ILE A 1 73 ? 22.095 -0.241 14.333 1.00 46.22 73 ILE A C 1
ATOM 550 O O . ILE A 1 73 ? 22.020 0.979 14.218 1.00 46.22 73 ILE A O 1
ATOM 554 N N . THR A 1 74 ? 22.585 -0.817 15.431 1.00 52.06 74 THR A N 1
ATOM 555 C CA . THR A 1 74 ? 23.031 -0.070 16.626 1.00 52.06 74 THR A CA 1
ATOM 556 C C . THR A 1 74 ? 24.219 0.864 16.369 1.00 52.06 74 THR A C 1
ATOM 558 O O . THR A 1 74 ? 24.518 1.702 17.211 1.00 52.06 74 THR A O 1
ATOM 561 N N . ASN A 1 75 ? 24.884 0.727 15.216 1.00 54.91 75 ASN A N 1
ATOM 562 C CA . ASN A 1 75 ? 26.067 1.497 14.822 1.00 54.91 75 ASN A CA 1
ATOM 563 C C . ASN A 1 75 ? 25.840 2.374 13.577 1.00 54.91 75 ASN A C 1
ATOM 565 O O . ASN A 1 75 ? 26.804 2.912 13.032 1.00 54.91 75 ASN A O 1
ATOM 569 N N . ALA A 1 76 ? 24.606 2.492 13.077 1.00 53.97 76 ALA A N 1
ATOM 570 C CA . ALA A 1 76 ? 24.332 3.387 11.958 1.00 53.97 76 ALA A CA 1
ATOM 571 C C . ALA A 1 76 ? 24.323 4.847 12.448 1.00 53.97 76 ALA A C 1
ATOM 573 O O . ALA A 1 76 ? 23.809 5.112 13.539 1.00 53.97 76 ALA A O 1
ATOM 574 N N . PRO A 1 77 ? 24.848 5.807 11.660 1.00 54.56 77 PRO A N 1
ATOM 575 C CA . PRO A 1 77 ? 24.598 7.219 11.926 1.00 54.56 77 PRO A CA 1
ATOM 576 C C . PRO A 1 77 ? 23.081 7.451 12.025 1.00 54.56 77 PRO A C 1
ATOM 578 O O . PRO A 1 77 ? 22.326 6.742 11.352 1.00 54.56 77 PRO A O 1
ATOM 581 N N . PRO A 1 78 ? 22.614 8.398 12.861 1.00 53.31 78 PRO A N 1
ATOM 582 C CA . PRO A 1 78 ? 21.191 8.655 13.030 1.00 53.31 78 PRO A CA 1
ATOM 583 C C . PRO A 1 78 ? 20.576 8.974 11.668 1.00 53.31 78 PRO A C 1
ATOM 585 O O . PRO A 1 78 ? 20.787 10.046 11.104 1.00 53.31 78 PRO A O 1
ATOM 588 N N . VAL A 1 79 ? 19.839 8.011 11.116 1.00 55.75 79 VAL A N 1
ATOM 589 C CA . VAL A 1 79 ? 19.037 8.235 9.920 1.00 55.75 79 VAL A CA 1
ATOM 590 C C . VAL A 1 79 ? 17.939 9.190 10.356 1.00 55.75 79 VAL A C 1
ATOM 592 O O . VAL A 1 79 ? 17.150 8.855 11.243 1.00 55.75 79 VAL A O 1
ATOM 595 N N . VAL A 1 80 ? 17.910 10.390 9.774 1.00 56.75 80 VAL A N 1
ATOM 596 C CA . VAL A 1 80 ? 16.788 11.315 9.941 1.00 56.75 80 VAL A CA 1
ATOM 597 C C . VAL A 1 80 ? 15.562 10.583 9.412 1.00 56.75 80 VAL A C 1
ATOM 599 O O . VAL A 1 80 ? 15.377 10.453 8.204 1.00 56.75 80 VAL A O 1
ATOM 602 N N . LYS A 1 81 ? 14.760 10.014 10.316 1.00 59.69 81 LYS A N 1
ATOM 603 C CA . LYS A 1 81 ? 13.492 9.399 9.941 1.00 59.69 81 LYS A CA 1
ATOM 604 C C . LYS A 1 81 ? 12.591 10.535 9.491 1.00 59.69 81 LYS A C 1
ATOM 606 O O . LYS A 1 81 ? 12.077 11.272 10.330 1.00 59.69 81 LYS A O 1
ATOM 611 N N . GLN A 1 82 ? 12.434 10.691 8.180 1.00 66.94 82 GLN A N 1
ATOM 612 C CA . GLN A 1 82 ? 11.409 11.568 7.634 1.00 66.94 82 GLN A CA 1
ATOM 613 C C . GLN A 1 82 ? 10.072 11.085 8.195 1.00 66.94 82 GLN A C 1
ATOM 615 O O . GLN A 1 82 ? 9.647 9.958 7.942 1.00 66.94 82 GLN A O 1
ATOM 620 N N . GLN A 1 83 ? 9.462 11.899 9.054 1.00 75.88 83 GLN A N 1
ATOM 621 C CA . GLN A 1 83 ? 8.154 11.588 9.605 1.00 75.88 83 GLN A CA 1
ATOM 622 C C . GLN A 1 83 ? 7.128 11.928 8.533 1.00 75.88 83 GLN A C 1
ATOM 624 O O . GLN A 1 83 ? 7.082 13.055 8.048 1.00 75.88 83 GLN A O 1
ATOM 629 N N . TYR A 1 84 ? 6.306 10.959 8.155 1.00 83.94 84 TYR A N 1
ATOM 630 C CA . TYR A 1 84 ? 5.209 11.188 7.225 1.00 83.94 84 TYR A CA 1
ATOM 631 C C . TYR A 1 84 ? 3.885 11.239 7.976 1.00 83.94 84 TYR A C 1
ATOM 633 O O . TYR A 1 84 ? 3.757 10.719 9.084 1.00 83.94 84 TYR A O 1
ATOM 641 N N . ARG A 1 85 ? 2.890 11.864 7.355 1.00 88.38 85 ARG A N 1
ATOM 642 C CA . ARG A 1 85 ? 1.480 11.705 7.706 1.00 88.38 85 ARG A CA 1
ATOM 643 C C . ARG A 1 85 ? 0.666 11.485 6.442 1.00 88.38 85 ARG A C 1
ATOM 645 O O . ARG A 1 85 ? 1.060 11.943 5.367 1.00 88.38 85 ARG A O 1
ATOM 652 N N . TYR A 1 86 ? -0.459 10.799 6.582 1.00 89.25 86 TYR A N 1
ATOM 653 C CA . TYR A 1 86 ? -1.447 10.701 5.518 1.00 89.25 86 TYR A CA 1
ATOM 654 C C . TYR A 1 86 ? -2.609 11.640 5.819 1.00 89.25 86 TYR A C 1
ATOM 656 O O . TYR A 1 86 ? -3.113 11.690 6.937 1.00 89.25 86 TYR A O 1
ATOM 664 N N . GLU A 1 87 ? -3.016 12.382 4.801 1.00 92.56 87 GLU A N 1
ATOM 665 C CA . GLU A 1 87 ? -4.245 13.169 4.790 1.00 92.56 87 GLU A CA 1
ATOM 666 C C . GLU A 1 87 ? -5.121 12.680 3.646 1.00 92.56 87 GLU A C 1
ATOM 668 O O . GLU A 1 87 ? -4.632 12.085 2.683 1.00 92.56 87 GLU A O 1
ATOM 673 N N . LEU A 1 88 ? -6.415 12.940 3.738 1.00 91.56 88 LEU A N 1
ATOM 674 C CA . LEU A 1 88 ? -7.297 12.800 2.595 1.00 91.56 88 LEU A CA 1
ATOM 675 C C . LEU A 1 88 ? -7.075 13.957 1.611 1.00 91.56 88 LEU A C 1
ATOM 677 O O . LEU A 1 88 ? -6.438 14.966 1.916 1.00 91.56 88 LEU A O 1
ATOM 681 N N . ASP A 1 89 ? -7.605 13.801 0.408 1.00 89.75 89 ASP A N 1
ATOM 682 C CA . ASP A 1 89 ? -7.567 14.791 -0.670 1.00 89.75 89 ASP A CA 1
ATOM 683 C C . ASP A 1 89 ? -8.107 16.189 -0.307 1.00 89.75 89 ASP A C 1
ATOM 685 O O . ASP A 1 89 ? -7.652 17.181 -0.876 1.00 89.75 89 ASP A O 1
ATOM 689 N N . ASP A 1 90 ? -9.022 16.290 0.657 1.00 86.81 90 ASP A N 1
ATOM 690 C CA . ASP A 1 90 ? -9.543 17.554 1.203 1.00 86.81 90 ASP A CA 1
ATOM 691 C C . ASP A 1 90 ? -8.664 18.165 2.313 1.00 86.81 90 ASP A C 1
ATOM 693 O O . ASP A 1 90 ? -8.984 19.233 2.833 1.00 86.81 90 ASP A O 1
ATOM 697 N N . GLY A 1 91 ? -7.566 17.501 2.685 1.00 87.19 91 GLY A N 1
ATOM 698 C CA . GLY A 1 91 ? -6.673 17.898 3.774 1.00 87.19 91 GLY A CA 1
ATOM 699 C C . GLY A 1 91 ? -7.095 17.411 5.164 1.00 87.19 91 GLY A C 1
ATOM 700 O O . GLY A 1 91 ? -6.402 17.711 6.136 1.00 87.19 91 GLY A O 1
ATOM 701 N N . SER A 1 92 ? -8.195 16.663 5.288 1.00 87.69 92 SER A N 1
ATOM 702 C CA . SER A 1 92 ? -8.619 16.079 6.562 1.00 87.69 92 SER A CA 1
ATOM 703 C C . SER A 1 92 ? -7.651 14.985 7.013 1.00 87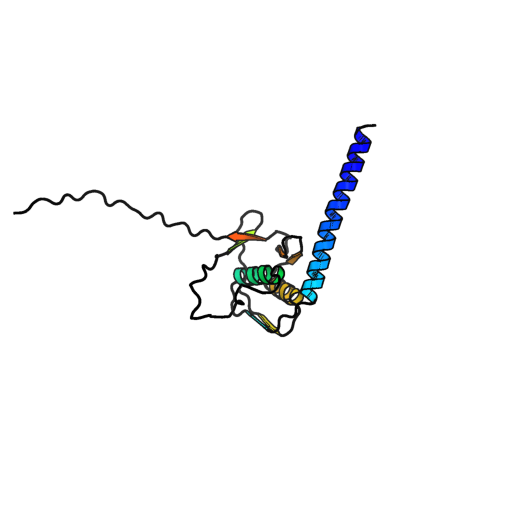.69 92 SER A C 1
ATOM 705 O O . SER A 1 92 ? -7.183 14.169 6.215 1.00 87.69 92 SER A O 1
ATOM 707 N N . GLU A 1 93 ? -7.373 14.935 8.314 1.00 87.50 93 GLU A N 1
ATOM 708 C CA . GLU A 1 93 ? -6.549 13.882 8.907 1.00 87.50 93 GLU A CA 1
ATOM 709 C C . GLU A 1 93 ? -7.326 12.559 8.967 1.00 87.50 93 GLU A C 1
ATOM 711 O O . GLU A 1 93 ? -8.498 12.528 9.352 1.00 87.50 93 GLU A O 1
ATOM 716 N N . ILE A 1 94 ? -6.674 11.458 8.585 1.00 90.31 94 ILE A N 1
ATOM 717 C CA . ILE A 1 94 ? -7.249 10.114 8.658 1.00 90.31 94 ILE A CA 1
ATOM 718 C C . ILE A 1 94 ? -6.697 9.371 9.872 1.00 90.31 94 ILE A C 1
ATOM 720 O O . ILE A 1 94 ? -5.487 9.294 10.078 1.00 90.31 94 ILE A O 1
ATOM 724 N N . GLN A 1 95 ? -7.590 8.778 10.662 1.00 90.12 95 GLN A N 1
ATOM 725 C CA . GLN A 1 95 ? -7.201 7.860 11.726 1.00 90.12 95 GLN A CA 1
ATOM 726 C C . GLN A 1 95 ? -7.199 6.436 11.181 1.00 90.12 95 GLN A C 1
ATOM 728 O O . GLN A 1 95 ? -8.238 5.910 10.786 1.00 90.12 95 GLN A O 1
ATOM 733 N N . LEU A 1 96 ? -6.019 5.825 11.152 1.00 91.69 96 LEU A N 1
ATOM 734 C CA . LEU A 1 96 ? -5.833 4.439 10.740 1.00 91.69 96 LEU A CA 1
ATOM 735 C C . LEU A 1 96 ? -5.571 3.568 11.975 1.00 91.69 96 LEU A C 1
ATOM 737 O O . LEU A 1 96 ? -4.835 3.999 12.869 1.00 91.69 96 LEU A O 1
ATOM 741 N N . PRO A 1 97 ? -6.147 2.355 12.047 1.00 93.00 97 PRO A N 1
ATOM 742 C CA . PRO A 1 97 ? -5.882 1.444 13.153 1.00 93.00 97 PRO A CA 1
ATOM 743 C C . PRO A 1 97 ? -4.419 0.980 13.139 1.00 93.00 97 PRO A C 1
ATOM 745 O O . PRO A 1 97 ? -3.761 0.987 12.097 1.00 93.00 97 PRO A O 1
ATOM 748 N N . SER A 1 98 ? -3.907 0.548 14.293 1.00 91.81 98 SER A N 1
ATOM 749 C CA . SER A 1 98 ? -2.595 -0.099 14.354 1.00 91.81 98 SER A CA 1
ATOM 750 C C . SER A 1 98 ? -2.617 -1.441 13.621 1.00 91.81 98 SER A C 1
ATOM 752 O O . SER A 1 98 ? -3.629 -2.147 13.597 1.00 91.81 98 SER A O 1
ATOM 754 N N . LEU A 1 99 ? -1.486 -1.798 13.013 1.00 91.88 99 LEU A N 1
ATOM 755 C CA . LEU A 1 99 ? -1.374 -3.017 12.225 1.00 91.88 99 LEU A CA 1
ATOM 756 C C . LEU A 1 99 ? -0.777 -4.159 13.052 1.00 91.88 99 LEU A C 1
ATOM 758 O O . LEU A 1 99 ? 0.272 -4.006 13.680 1.00 91.88 99 LEU A O 1
ATOM 762 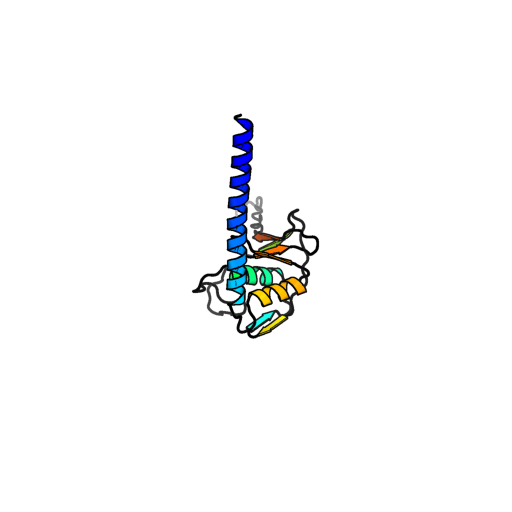N N . ASN A 1 100 ? -1.429 -5.318 12.998 1.00 93.38 100 ASN A N 1
ATOM 763 C CA . ASN A 1 100 ? -0.944 -6.568 13.573 1.00 93.38 100 ASN A CA 1
ATOM 764 C C . ASN A 1 100 ? -1.047 -7.666 12.517 1.00 93.38 100 ASN A C 1
ATOM 766 O O . ASN A 1 100 ? -2.149 -8.130 12.227 1.00 93.38 100 ASN A O 1
ATOM 770 N N . LEU A 1 101 ? 0.081 -8.041 11.922 1.00 92.81 101 LEU A N 1
ATOM 771 C CA . LEU A 1 101 ? 0.123 -8.980 10.805 1.00 92.81 101 LEU A CA 1
ATOM 772 C C . LEU A 1 101 ? 1.471 -9.702 10.789 1.00 92.81 101 LEU A C 1
ATOM 774 O O . LEU A 1 101 ? 2.515 -9.058 10.795 1.00 92.81 101 LEU A O 1
ATOM 778 N N . GLU A 1 102 ? 1.452 -11.028 10.704 1.00 94.12 102 GLU A N 1
ATOM 779 C CA . GLU A 1 102 ? 2.637 -11.842 10.426 1.00 94.12 102 GLU A CA 1
ATOM 780 C C . GLU A 1 102 ? 2.420 -12.572 9.101 1.00 94.12 102 GLU A C 1
ATOM 782 O O . GLU A 1 102 ? 1.400 -13.230 8.898 1.00 94.12 102 GLU A O 1
ATOM 787 N N . CYS A 1 103 ? 3.373 -12.455 8.181 1.00 92.06 103 CYS A N 1
ATOM 788 C CA . CYS A 1 103 ? 3.326 -13.127 6.889 1.00 92.06 103 CYS A CA 1
ATOM 789 C C . CYS A 1 103 ? 4.686 -13.733 6.554 1.00 92.06 103 CYS A C 1
ATOM 791 O O . CYS A 1 103 ? 5.736 -13.151 6.836 1.00 92.06 103 CYS A O 1
ATOM 793 N N . ARG A 1 104 ? 4.678 -14.901 5.905 1.00 93.75 104 ARG A N 1
ATOM 794 C CA . ARG A 1 104 ? 5.896 -15.606 5.492 1.00 93.75 104 ARG A CA 1
ATOM 795 C C . ARG A 1 104 ? 5.762 -16.114 4.068 1.00 93.75 104 ARG A C 1
ATOM 797 O O . ARG A 1 104 ? 4.784 -16.778 3.745 1.00 93.75 104 ARG A O 1
ATOM 804 N N . ARG A 1 105 ? 6.790 -15.862 3.255 1.00 93.50 105 ARG A N 1
ATOM 805 C CA . ARG A 1 105 ? 6.924 -16.351 1.873 1.00 93.50 105 ARG A CA 1
ATOM 806 C C . ARG A 1 105 ? 5.721 -16.025 0.980 1.00 93.50 105 ARG A C 1
ATOM 808 O O . ARG A 1 105 ? 5.287 -16.883 0.216 1.00 93.50 105 ARG A O 1
ATOM 815 N N . ILE A 1 106 ? 5.221 -14.793 1.049 1.00 95.12 106 ILE A N 1
ATOM 816 C CA . ILE A 1 106 ? 4.117 -14.324 0.198 1.00 95.12 106 ILE A CA 1
ATOM 817 C C . ILE A 1 106 ? 4.612 -13.327 -0.858 1.00 95.12 106 ILE A C 1
ATOM 819 O O . ILE A 1 106 ? 5.620 -12.650 -0.630 1.00 95.12 106 ILE A O 1
ATOM 823 N N . PRO A 1 107 ? 3.932 -13.202 -2.009 1.00 95.50 107 PRO A N 1
ATOM 824 C CA . PRO A 1 107 ? 4.170 -12.112 -2.944 1.00 95.50 107 PRO A CA 1
ATOM 825 C C . PRO A 1 107 ? 3.988 -10.739 -2.287 1.00 95.50 107 PRO A C 1
ATOM 827 O O . PRO A 1 107 ? 3.072 -10.539 -1.488 1.00 95.50 107 PRO A O 1
ATOM 830 N N . LEU A 1 108 ? 4.799 -9.756 -2.679 1.00 94.31 108 LEU A N 1
ATOM 831 C CA . LEU A 1 108 ? 4.663 -8.375 -2.207 1.00 94.31 108 LEU A CA 1
ATOM 832 C C . LEU A 1 108 ? 3.281 -7.799 -2.550 1.00 94.31 108 LEU A C 1
ATOM 834 O O . LEU A 1 108 ? 2.697 -7.079 -1.746 1.00 94.31 108 LEU A O 1
ATOM 838 N N . LEU A 1 109 ? 2.715 -8.173 -3.702 1.00 95.31 109 LEU A N 1
ATOM 839 C CA . LEU A 1 109 ? 1.341 -7.814 -4.065 1.00 95.31 109 LEU A CA 1
ATOM 840 C C . LEU A 1 109 ? 0.303 -8.320 -3.047 1.00 95.31 109 LEU A C 1
ATOM 842 O O . LEU A 1 109 ? -0.643 -7.605 -2.725 1.00 95.31 109 LEU A O 1
ATOM 846 N N . GLU A 1 110 ? 0.479 -9.540 -2.541 1.00 96.56 110 GLU A N 1
ATOM 847 C CA . GLU A 1 110 ? -0.421 -10.133 -1.547 1.00 96.56 110 GLU A CA 1
ATOM 848 C C . GLU A 1 110 ? -0.256 -9.454 -0.187 1.00 96.56 110 GLU A C 1
ATOM 850 O O . GLU A 1 110 ? -1.246 -9.144 0.470 1.00 96.56 110 GLU A O 1
ATOM 855 N N . LEU A 1 111 ? 0.978 -9.102 0.187 1.00 96.25 111 LEU A N 1
ATOM 856 C CA . LEU A 1 111 ? 1.231 -8.301 1.382 1.00 96.25 111 LEU A CA 1
ATOM 857 C C . LEU A 1 111 ? 0.518 -6.941 1.320 1.00 96.25 111 LEU A C 1
ATOM 859 O O . LEU A 1 111 ? -0.121 -6.540 2.290 1.00 96.25 111 LEU A O 1
ATOM 863 N N . ILE A 1 112 ? 0.589 -6.245 0.179 1.00 96.44 112 ILE A N 1
ATOM 864 C CA . ILE A 1 112 ? -0.117 -4.970 -0.030 1.00 96.44 112 ILE A CA 1
ATOM 865 C C . ILE A 1 112 ? -1.629 -5.164 0.136 1.00 96.44 112 ILE A C 1
ATOM 867 O O . ILE A 1 112 ? -2.285 -4.351 0.790 1.00 96.44 112 ILE A O 1
ATOM 871 N N . ALA A 1 113 ? -2.183 -6.247 -0.415 1.00 97.00 113 ALA A N 1
ATOM 872 C CA . ALA A 1 113 ? -3.601 -6.561 -0.275 1.00 97.00 113 ALA A CA 1
ATOM 873 C C . ALA A 1 113 ? -4.005 -6.772 1.192 1.00 97.00 113 ALA A C 1
ATOM 875 O O . ALA A 1 113 ? -4.937 -6.119 1.651 1.00 97.00 113 ALA A O 1
ATOM 876 N N . LEU A 1 114 ? -3.264 -7.592 1.942 1.00 97.25 114 LEU A N 1
ATOM 877 C CA . LEU A 1 114 ? -3.555 -7.879 3.351 1.00 97.25 114 LEU A CA 1
ATOM 878 C C . LEU A 1 114 ? -3.460 -6.628 4.233 1.00 97.25 114 LEU A C 1
ATOM 880 O O . LEU A 1 114 ? -4.352 -6.358 5.037 1.00 97.25 114 LEU A O 1
ATOM 884 N N . VAL A 1 115 ? -2.404 -5.829 4.057 1.00 96.69 115 VAL A N 1
ATOM 885 C CA . VAL A 1 115 ? -2.212 -4.590 4.824 1.00 96.69 115 VAL A CA 1
ATOM 886 C C . VAL A 1 115 ? -3.332 -3.594 4.526 1.00 96.69 115 VAL A C 1
ATOM 888 O O . VAL A 1 115 ? -3.922 -3.030 5.445 1.00 96.69 115 VAL A O 1
ATOM 891 N N . THR A 1 116 ? -3.659 -3.376 3.250 1.00 96.69 116 THR A N 1
ATOM 892 C CA . THR A 1 116 ? -4.723 -2.430 2.883 1.00 96.69 116 THR A CA 1
ATOM 893 C C . THR A 1 116 ? -6.100 -2.910 3.327 1.00 96.69 116 THR A C 1
ATOM 895 O O . THR A 1 116 ? -6.902 -2.091 3.766 1.00 96.69 116 THR A O 1
ATOM 898 N N . GLU A 1 117 ? -6.371 -4.214 3.295 1.00 96.12 117 GLU A N 1
ATOM 899 C CA . GLU A 1 117 ? -7.607 -4.790 3.823 1.00 96.12 117 GLU A CA 1
ATOM 900 C C . GLU A 1 117 ? -7.760 -4.529 5.326 1.00 96.12 117 GLU A C 1
ATOM 902 O O . GLU A 1 117 ? -8.787 -3.989 5.745 1.00 96.12 117 GLU A O 1
ATOM 907 N N . GLN A 1 118 ? -6.725 -4.820 6.120 1.00 95.69 118 GLN A N 1
ATOM 908 C CA . GLN A 1 118 ? -6.738 -4.616 7.572 1.00 95.69 118 GLN A CA 1
ATOM 909 C C . GLN A 1 118 ? -6.905 -3.141 7.965 1.00 95.69 118 GLN A C 1
ATOM 911 O O . GLN A 1 118 ? -7.540 -2.834 8.973 1.00 95.69 118 GLN A O 1
ATOM 916 N N . LEU A 1 119 ? -6.377 -2.221 7.154 1.00 96.06 119 LEU A N 1
ATOM 917 C CA . LEU A 1 119 ? -6.518 -0.778 7.359 1.00 96.06 119 LEU A CA 1
ATOM 918 C C . LEU A 1 119 ? -7.843 -0.203 6.834 1.00 96.06 119 LEU A C 1
ATOM 920 O O . LEU A 1 119 ? -8.071 0.999 6.955 1.00 96.06 119 LEU A O 1
ATOM 924 N N . GLY A 1 120 ? -8.718 -1.017 6.234 1.00 95.81 120 GLY A N 1
ATOM 925 C CA . GLY A 1 120 ? -9.959 -0.525 5.633 1.00 95.81 120 GLY A CA 1
ATOM 926 C C . GLY A 1 120 ? -9.725 0.329 4.381 1.00 95.81 120 GLY A C 1
ATOM 927 O O . GLY A 1 120 ? -10.525 1.203 4.057 1.00 95.81 120 GLY A O 1
ATOM 928 N N . LEU A 1 121 ? -8.639 0.072 3.659 1.00 97.12 121 LEU A N 1
ATOM 929 C CA . LEU A 1 121 ? -8.235 0.788 2.455 1.00 97.12 121 LEU A CA 1
ATOM 930 C C . LEU A 1 121 ? -8.463 -0.061 1.193 1.00 97.12 121 LEU A C 1
ATOM 932 O O . LEU A 1 121 ? -8.900 -1.218 1.220 1.00 97.12 121 LEU A O 1
ATOM 936 N N . THR A 1 122 ? -8.205 0.565 0.056 1.00 96.69 122 THR A N 1
ATOM 937 C CA . THR A 1 122 ? -8.034 -0.027 -1.270 1.00 96.69 122 THR A CA 1
ATOM 938 C C . THR A 1 122 ? -6.801 0.602 -1.915 1.00 96.69 122 THR A C 1
ATOM 940 O O . THR A 1 122 ? -6.255 1.580 -1.395 1.00 96.69 122 THR A O 1
ATOM 943 N N . TYR A 1 123 ? -6.325 0.040 -3.024 1.00 95.75 123 TYR A N 1
ATOM 944 C CA . TYR A 1 123 ? -5.146 0.560 -3.706 1.00 95.75 123 TYR A CA 1
ATOM 945 C C . TYR A 1 123 ? -5.247 0.432 -5.222 1.00 95.75 123 TYR A C 1
ATOM 947 O O . TYR A 1 123 ? -5.937 -0.443 -5.751 1.00 95.75 123 TYR A O 1
ATOM 955 N N . THR A 1 124 ? -4.512 1.293 -5.917 1.00 93.75 124 THR A N 1
ATOM 956 C CA . THR A 1 124 ? -4.270 1.205 -7.359 1.00 93.75 124 THR A CA 1
ATOM 957 C C . THR A 1 124 ? -2.790 1.421 -7.647 1.00 93.75 124 THR A C 1
ATOM 959 O O . THR A 1 124 ? -2.058 1.940 -6.805 1.00 93.75 124 THR A O 1
ATOM 962 N N . PHE A 1 125 ? -2.357 1.051 -8.849 1.00 90.44 125 PHE A N 1
ATOM 963 C CA . PHE A 1 125 ? -1.012 1.344 -9.335 1.00 90.44 125 PHE A CA 1
ATOM 964 C C . PHE A 1 125 ? -1.067 2.405 -10.426 1.00 90.44 125 PHE A C 1
ATOM 966 O O . PHE A 1 125 ? -1.965 2.375 -11.270 1.00 90.44 125 PHE A O 1
ATOM 973 N N . ASP A 1 126 ? -0.092 3.300 -10.416 1.00 85.00 126 ASP A N 1
ATOM 974 C CA . ASP A 1 126 ? 0.192 4.230 -11.500 1.00 85.00 126 ASP A CA 1
ATOM 975 C C . ASP A 1 126 ? 1.701 4.259 -11.800 1.00 85.00 126 ASP A C 1
ATOM 977 O O . ASP A 1 126 ? 2.452 3.377 -11.381 1.00 85.00 126 ASP A O 1
ATOM 981 N N . GLU A 1 127 ? 2.142 5.265 -12.552 1.00 77.81 127 GLU A N 1
ATOM 982 C CA . GLU A 1 127 ? 3.552 5.458 -12.908 1.00 77.81 127 GLU A CA 1
ATOM 983 C C . GLU A 1 127 ? 4.435 5.813 -11.704 1.00 77.81 127 GLU A C 1
ATOM 985 O O . GLU A 1 127 ? 5.627 5.515 -11.712 1.00 77.81 127 GLU A O 1
ATOM 990 N N . ALA A 1 128 ? 3.866 6.429 -10.664 1.00 79.12 128 ALA A N 1
ATOM 991 C CA . ALA A 1 128 ? 4.585 6.823 -9.456 1.00 79.12 128 ALA A CA 1
ATOM 992 C C . ALA A 1 128 ? 4.657 5.693 -8.413 1.00 79.12 128 ALA A C 1
ATOM 994 O O . ALA A 1 128 ? 5.493 5.742 -7.510 1.00 79.12 128 ALA A O 1
ATOM 995 N N . GLY A 1 129 ? 3.801 4.676 -8.529 1.00 85.69 129 GLY A N 1
ATOM 996 C CA . GLY A 1 129 ? 3.797 3.495 -7.676 1.00 85.69 129 GLY A CA 1
ATOM 997 C C . GLY A 1 129 ? 2.408 3.184 -7.134 1.00 85.69 129 GLY A C 1
ATOM 998 O O . GLY A 1 129 ? 1.425 3.140 -7.872 1.00 85.69 129 GLY A O 1
ATOM 999 N N . ILE A 1 130 ? 2.333 2.891 -5.836 1.00 92.12 130 ILE A N 1
ATOM 1000 C CA . ILE A 1 130 ? 1.074 2.556 -5.165 1.00 92.12 130 ILE A CA 1
ATOM 1001 C C . ILE A 1 130 ? 0.360 3.836 -4.739 1.00 92.12 130 ILE A C 1
ATOM 1003 O O . ILE A 1 130 ? 0.944 4.703 -4.090 1.00 92.12 130 ILE A O 1
ATOM 1007 N N . GLN A 1 131 ? -0.935 3.913 -5.033 1.00 93.88 131 GLN A N 1
ATOM 1008 C CA . GLN A 1 131 ? -1.844 4.891 -4.446 1.00 93.88 131 GLN A CA 1
ATOM 1009 C C . GLN A 1 131 ? -2.850 4.191 -3.536 1.00 93.88 131 GLN A C 1
ATOM 1011 O O . GLN A 1 131 ? -3.394 3.151 -3.909 1.00 93.88 131 GLN A O 1
ATOM 1016 N N . PHE A 1 132 ? -3.131 4.780 -2.374 1.00 95.69 132 PHE A N 1
ATOM 1017 C CA . PHE A 1 132 ? -4.100 4.258 -1.411 1.00 95.69 132 PHE A CA 1
ATOM 1018 C C . PHE A 1 132 ? -5.374 5.097 -1.393 1.00 95.69 132 PHE A C 1
ATOM 1020 O O . PHE A 1 132 ? -5.325 6.324 -1.508 1.00 95.69 132 PHE A O 1
ATOM 1027 N N . PHE A 1 133 ? -6.506 4.429 -1.198 1.00 96.12 133 PHE A N 1
ATOM 1028 C CA . PHE A 1 133 ? -7.821 5.052 -1.116 1.00 96.12 133 PHE A CA 1
ATOM 1029 C C . PHE A 1 133 ? -8.613 4.457 0.038 1.00 96.12 133 PHE A C 1
ATOM 1031 O O . PHE A 1 133 ? -8.491 3.273 0.350 1.00 96.12 133 PHE A O 1
ATOM 1038 N N . THR A 1 134 ? -9.470 5.255 0.648 1.00 95.38 134 THR A N 1
ATOM 1039 C CA . THR A 1 134 ? -10.491 4.773 1.580 1.00 95.38 134 THR A CA 1
ATOM 1040 C C . THR A 1 134 ? -11.585 3.983 0.845 1.00 95.38 134 THR A C 1
ATOM 1042 O O . THR A 1 134 ? -11.678 4.017 -0.385 1.00 95.38 134 THR A O 1
ATOM 1045 N N . LYS A 1 135 ? -12.443 3.249 1.574 1.00 92.56 135 LYS A N 1
ATOM 1046 C CA . LYS A 1 135 ? -13.560 2.491 0.961 1.00 92.56 135 LYS A CA 1
ATOM 1047 C C . LYS A 1 135 ? -14.573 3.375 0.222 1.00 92.56 135 LYS A C 1
ATOM 1049 O O . LYS A 1 135 ? -15.207 2.896 -0.712 1.00 92.56 135 LYS A O 1
ATOM 1054 N N . ASP A 1 136 ? -14.716 4.637 0.618 1.00 92.12 136 ASP A N 1
ATOM 1055 C CA . ASP A 1 136 ? -15.538 5.650 -0.057 1.00 92.12 136 ASP A CA 1
ATOM 1056 C C . ASP A 1 136 ? -14.838 6.289 -1.273 1.00 92.12 136 ASP A C 1
ATOM 1058 O O . ASP A 1 136 ? -15.408 7.158 -1.927 1.00 92.12 136 ASP A O 1
ATOM 1062 N N . GLY A 1 137 ? -13.632 5.827 -1.625 1.00 92.19 137 GLY A N 1
ATOM 1063 C CA . GLY A 1 137 ? -12.926 6.203 -2.851 1.00 92.19 137 GLY A CA 1
ATOM 1064 C C . GLY A 1 137 ? -12.070 7.463 -2.735 1.00 92.19 137 GLY A C 1
ATOM 1065 O O . GLY A 1 137 ? -11.588 7.962 -3.752 1.00 92.19 137 GLY A O 1
ATOM 1066 N N . ARG A 1 138 ? -11.855 7.980 -1.522 1.00 93.38 138 ARG A N 1
ATOM 1067 C CA . ARG A 1 138 ? -11.053 9.185 -1.293 1.00 93.38 138 ARG A CA 1
ATOM 1068 C C . ARG A 1 138 ? -9.577 8.836 -1.245 1.00 93.38 138 ARG A C 1
ATOM 1070 O O . ARG A 1 138 ? -9.176 7.874 -0.591 1.00 93.38 138 ARG A O 1
ATOM 1077 N N . ARG A 1 139 ? -8.759 9.615 -1.949 1.00 94.06 139 ARG A N 1
ATOM 1078 C CA . ARG A 1 139 ? -7.324 9.342 -2.073 1.00 94.06 139 ARG A CA 1
ATOM 1079 C C . ARG A 1 139 ? -6.573 9.784 -0.821 1.00 94.06 139 ARG A C 1
ATOM 1081 O O . ARG A 1 139 ? -6.785 10.890 -0.331 1.00 94.06 139 ARG A O 1
ATOM 1088 N N . LEU A 1 140 ? -5.641 8.951 -0.365 1.00 93.50 140 LEU A N 1
ATOM 1089 C CA . LEU A 1 140 ? -4.671 9.308 0.666 1.00 93.50 140 LEU A CA 1
ATOM 1090 C C . LEU A 1 140 ? -3.462 10.007 0.031 1.00 93.50 140 LEU A C 1
ATOM 1092 O O . LEU A 1 140 ? -2.871 9.523 -0.939 1.00 93.50 140 LEU A O 1
ATOM 1096 N N . ILE A 1 141 ? -3.064 11.131 0.618 1.00 91.88 141 ILE A N 1
ATOM 1097 C CA . ILE A 1 141 ? -1.920 11.946 0.219 1.00 91.88 141 ILE A CA 1
ATOM 1098 C C . ILE A 1 141 ? -0.858 11.874 1.318 1.00 91.88 141 ILE A C 1
ATOM 1100 O O . ILE A 1 141 ? -1.101 12.259 2.462 1.00 91.88 141 ILE A O 1
ATOM 1104 N N . ARG A 1 142 ? 0.336 11.387 0.963 1.00 89.69 142 ARG A N 1
ATOM 1105 C CA . ARG A 1 142 ? 1.517 11.387 1.840 1.00 89.69 142 ARG A CA 1
ATOM 1106 C C . ARG A 1 142 ? 2.061 12.812 1.932 1.00 89.69 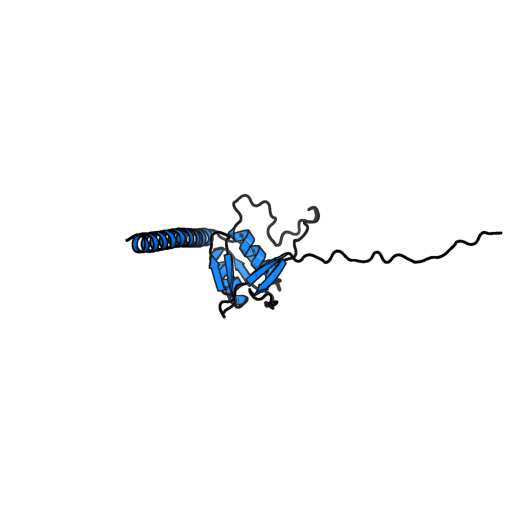142 ARG A C 1
ATOM 1108 O O . ARG A 1 142 ? 2.425 13.391 0.911 1.00 89.69 142 ARG A O 1
ATOM 1115 N N . LYS A 1 143 ? 2.159 13.359 3.142 1.00 87.31 143 LYS A N 1
ATOM 1116 C CA . LYS A 1 143 ? 2.839 14.631 3.422 1.00 87.31 143 LYS A CA 1
ATOM 1117 C C . LYS A 1 143 ? 4.016 14.407 4.355 1.00 87.31 143 LYS A C 1
ATOM 1119 O O . LYS A 1 143 ? 3.933 13.620 5.297 1.00 87.31 143 LYS A O 1
ATOM 1124 N N . GLU A 1 144 ? 5.112 15.104 4.086 1.00 83.38 144 GLU A N 1
ATOM 1125 C CA . GLU A 1 144 ? 6.230 15.186 5.018 1.00 83.38 144 GLU A CA 1
ATOM 1126 C C . GLU A 1 144 ? 5.812 16.052 6.207 1.00 83.38 144 GLU A C 1
ATOM 1128 O O . GLU A 1 144 ? 5.268 17.150 6.052 1.00 83.38 144 GLU A O 1
ATOM 1133 N N . LYS A 1 145 ? 6.016 15.533 7.413 1.00 74.31 145 LYS A N 1
ATOM 1134 C CA . LYS A 1 145 ? 5.787 16.275 8.639 1.00 74.31 145 LYS A CA 1
ATOM 1135 C C . LYS A 1 145 ? 6.977 17.203 8.829 1.00 74.31 145 LYS A C 1
ATOM 1137 O O . LYS A 1 145 ? 8.034 16.797 9.301 1.00 74.31 145 LYS A O 1
ATOM 1142 N N . VAL A 1 146 ? 6.789 18.460 8.453 1.00 64.94 146 VAL A N 1
ATOM 1143 C CA . VAL A 1 146 ? 7.718 19.528 8.809 1.00 64.94 146 VAL A CA 1
ATOM 1144 C C . VAL A 1 146 ? 7.544 19.769 10.308 1.00 64.94 146 VAL A C 1
ATOM 1146 O O . VAL A 1 146 ? 6.491 20.246 10.737 1.00 64.94 146 VAL A O 1
ATOM 1149 N N . GLU A 1 147 ? 8.526 19.389 11.127 1.00 52.78 147 GLU A N 1
ATOM 1150 C CA . GLU A 1 147 ? 8.563 19.872 12.508 1.00 52.78 147 GLU A CA 1
ATOM 1151 C C . GLU A 1 147 ? 8.609 21.406 12.465 1.00 52.78 147 GLU A C 1
ATOM 1153 O O . GLU A 1 147 ? 9.460 21.963 11.762 1.00 52.78 147 GLU A O 1
ATOM 1158 N N . PRO A 1 148 ? 7.707 22.119 13.165 1.00 45.78 148 PRO A N 1
ATOM 1159 C CA . PRO A 1 148 ? 7.827 23.560 13.276 1.00 45.78 148 PRO A CA 1
ATOM 1160 C C . PRO A 1 148 ? 9.153 23.838 13.975 1.00 45.78 148 PRO A C 1
ATOM 1162 O O . PRO A 1 148 ? 9.331 23.510 15.148 1.00 45.78 148 PRO A O 1
ATOM 1165 N N . THR A 1 149 ? 10.104 24.408 13.238 1.00 44.50 149 THR A N 1
ATOM 1166 C CA . THR A 1 149 ? 11.352 24.912 13.799 1.00 44.50 149 THR A CA 1
ATOM 1167 C C . THR A 1 149 ? 10.962 25.865 14.922 1.00 44.50 149 THR A C 1
ATOM 1169 O O . THR A 1 149 ? 10.333 26.892 14.670 1.00 44.50 149 THR A O 1
ATOM 1172 N N . GLY A 1 150 ? 11.226 25.462 16.166 1.00 43.84 150 GLY A N 1
ATOM 1173 C CA . GLY A 1 150 ? 10.780 26.177 17.351 1.00 43.84 150 GLY A CA 1
ATOM 1174 C C . GLY A 1 150 ? 11.171 27.649 17.281 1.00 43.84 150 GLY A C 1
ATOM 1175 O O . GLY A 1 150 ? 12.344 28.000 17.390 1.00 43.84 150 GLY A O 1
ATOM 1176 N N . GLY A 1 151 ? 10.175 28.517 17.122 1.00 48.00 151 GLY A N 1
ATOM 1177 C CA . GLY A 1 151 ? 10.299 29.926 17.449 1.00 48.00 151 GLY A CA 1
ATOM 1178 C C . GLY A 1 151 ? 10.404 30.057 18.963 1.00 48.00 151 GLY A C 1
ATOM 1179 O O . GLY A 1 151 ? 9.388 30.105 19.647 1.00 48.00 151 GLY A O 1
ATOM 1180 N N . ALA A 1 152 ? 11.627 30.074 19.486 1.00 46.81 152 ALA A N 1
ATOM 1181 C CA . ALA A 1 152 ? 11.904 30.400 20.882 1.00 46.81 152 ALA A CA 1
ATOM 1182 C C . ALA A 1 152 ? 13.317 30.984 21.046 1.00 46.81 152 ALA A C 1
ATOM 1184 O O . ALA A 1 152 ? 14.127 30.479 21.813 1.00 46.81 152 ALA A O 1
ATOM 1185 N N . TYR A 1 153 ? 13.610 32.087 20.353 1.00 44.41 153 TYR A N 1
ATOM 1186 C CA . TYR A 1 153 ? 14.504 33.100 20.919 1.00 44.41 153 TYR A CA 1
ATOM 1187 C C . TYR A 1 153 ? 13.631 34.245 21.425 1.00 44.41 153 TYR A C 1
ATOM 1189 O O . TYR A 1 153 ? 13.413 35.248 20.752 1.00 44.41 153 TYR A O 1
ATOM 1197 N N . GLY A 1 154 ? 13.081 34.052 22.624 1.00 41.41 154 GLY A N 1
ATOM 1198 C CA . GLY A 1 154 ? 12.676 35.179 23.447 1.00 41.41 154 GLY A CA 1
ATOM 1199 C C . GLY A 1 154 ? 13.939 35.947 23.821 1.00 41.41 154 GLY A C 1
ATOM 1200 O O . GLY A 1 154 ? 14.809 35.414 24.507 1.00 41.41 154 GLY A O 1
ATOM 1201 N N . SER A 1 155 ? 14.068 37.178 23.336 1.00 46.25 155 SER A N 1
ATOM 1202 C CA . SER A 1 155 ? 15.021 38.140 23.881 1.00 46.25 155 SER A CA 1
ATOM 1203 C C . SER A 1 155 ? 14.735 38.337 25.374 1.00 46.25 155 SER A C 1
ATOM 1205 O O . SER A 1 155 ? 13.610 38.707 25.713 1.00 46.25 155 SER A O 1
ATOM 1207 N N . PRO A 1 156 ? 15.711 38.166 26.280 1.00 43.84 156 PRO A N 1
ATOM 1208 C CA . PRO A 1 156 ? 15.611 38.779 27.588 1.00 43.84 156 PRO A CA 1
ATOM 1209 C C . PRO A 1 156 ? 15.838 40.281 27.406 1.00 43.84 156 PRO A C 1
ATOM 1211 O O . PRO A 1 156 ? 16.911 40.725 26.992 1.00 43.84 156 PRO A O 1
ATOM 1214 N N . ALA A 1 157 ? 14.798 41.060 27.681 1.00 39.59 157 ALA A N 1
ATOM 1215 C CA . ALA A 1 157 ? 14.931 42.483 27.920 1.00 39.59 157 ALA A CA 1
ATOM 1216 C C . ALA A 1 157 ? 15.822 42.721 29.154 1.00 39.59 157 ALA A C 1
ATOM 1218 O O . ALA A 1 157 ? 15.646 42.067 30.176 1.00 39.59 157 ALA A O 1
ATOM 1219 N N . ALA A 1 158 ? 16.751 43.667 29.003 1.00 43.69 158 ALA A N 1
ATOM 1220 C CA . ALA A 1 158 ? 17.276 44.596 30.004 1.00 43.69 158 ALA A CA 1
ATOM 1221 C C . ALA A 1 158 ? 17.546 44.089 31.439 1.00 43.69 158 ALA A C 1
ATOM 1223 O O . ALA A 1 158 ? 16.640 43.877 32.240 1.00 43.69 158 ALA A O 1
ATOM 1224 N N . GLY A 1 159 ? 18.830 44.085 31.802 1.00 39.00 159 GLY A N 1
ATOM 1225 C CA . GLY A 1 159 ? 19.301 44.144 33.183 1.00 39.00 159 GLY A CA 1
ATOM 1226 C C . GLY A 1 159 ? 20.728 44.685 33.213 1.00 39.00 159 GLY A C 1
ATOM 1227 O O . GLY A 1 159 ? 21.675 43.936 32.994 1.00 39.00 159 GLY A O 1
ATOM 1228 N N . GLU A 1 160 ? 20.863 45.997 33.404 1.00 50.03 160 GLU A N 1
ATOM 1229 C CA . GLU A 1 160 ? 22.126 46.707 33.636 1.00 50.03 160 GLU A CA 1
ATOM 1230 C C . GLU A 1 160 ? 22.950 46.066 34.769 1.00 50.03 160 GLU A C 1
ATOM 1232 O O . GLU A 1 160 ? 22.414 45.836 35.855 1.00 50.03 160 GLU A O 1
ATOM 1237 N N . PRO A 1 161 ? 24.265 45.846 34.595 1.00 47.72 161 PRO A N 1
ATOM 1238 C CA . PRO A 1 161 ? 25.160 45.638 35.722 1.00 47.72 161 PRO A CA 1
ATOM 1239 C C . PRO A 1 161 ? 25.602 46.992 36.296 1.00 47.72 161 PRO A C 1
ATOM 1241 O O . PRO A 1 161 ? 26.452 47.686 35.737 1.00 47.72 161 PRO A O 1
ATOM 1244 N N . SER A 1 162 ? 25.015 47.347 37.440 1.00 51.69 162 SER A N 1
ATOM 1245 C CA . SER A 1 162 ? 25.481 48.426 38.312 1.00 51.69 162 SER A CA 1
ATOM 1246 C C . SER A 1 162 ? 26.887 48.101 38.831 1.00 51.69 162 SER A C 1
ATOM 1248 O O . SER A 1 162 ? 27.147 46.994 39.304 1.00 51.69 162 SER A O 1
ATOM 1250 N N . ALA A 1 163 ? 27.796 49.068 38.722 1.00 49.16 163 ALA A N 1
ATOM 1251 C CA . ALA A 1 163 ? 29.176 48.976 39.180 1.00 49.16 163 ALA A CA 1
ATOM 1252 C C . ALA A 1 163 ? 29.279 48.801 40.712 1.00 49.16 163 ALA A C 1
ATOM 1254 O O . ALA A 1 163 ? 28.592 49.484 41.468 1.00 49.16 163 ALA A O 1
ATOM 1255 N N . HIS A 1 164 ? 30.176 47.911 41.142 1.00 41.03 164 HIS A N 1
ATOM 1256 C CA . HIS A 1 164 ? 30.839 47.937 42.456 1.00 41.03 164 HIS A CA 1
ATOM 1257 C C . HIS A 1 164 ? 32.033 48.916 42.410 1.00 41.03 164 HIS A C 1
ATOM 1259 O O . HIS A 1 164 ? 32.501 49.198 41.300 1.00 41.03 164 HIS A O 1
ATOM 1265 N N . PRO A 1 165 ? 32.642 49.340 43.537 1.00 55.12 165 PRO A N 1
ATOM 1266 C CA . PRO A 1 165 ? 32.347 49.065 44.952 1.00 55.12 165 PRO A CA 1
ATOM 1267 C C . PRO A 1 165 ? 31.828 50.268 45.762 1.00 55.12 165 PRO A C 1
ATOM 1269 O O . PRO A 1 165 ? 32.049 51.429 45.349 1.00 55.12 165 PRO A O 1
#

Secondary structure (DSSP, 8-state):
-HHHHHHHHHHHHHHHHHHHHHHHHHHHHHHHHH-EEEEEEEEEE-HHHHHHHHHHHHHPPSSP-SPPTT---TTS-------EEEEETTSPBP--PPEEEEEEEEEHHHHHHHHHHHTTEEEEE-SS-EEEEETT-PBEEEEE-----------------PPP-

Sequence (165 aa):
MKRILTSIAVLILACALRAEAQTNAVQMKERLSRVIVPSVEFREANAVDALVFLCDASTSEPPYPTPPIGLIITNAPPVVKQQYRYELDDGSEIQLPSLNLECRRIPLLELIALVTEQLGLTYTFDEAGIQFFTKDGRRLIRKEKVEPTGGAYGSPAAGEPSAHP

Foldseek 3Di:
DVVVVVVVVVVVVVVVVVVVFVVQQVVLLVVLQPDWDAKDWFDLADLLVVVVLLLCVSPDDPPDPDDRDPDPPVPDDPDPPQDKAKAWPVRHGDDWGGDGDIDGGGRSSVVVVVSQVNRQWDWGAGPSGIWIAHPVGITIDIDGDDDPPDPDPDDDDDDDDDDDD